Protein AF-A0A2H9MES0-F1 (afdb_monomer)

pLDDT: mean 79.73, std 12.49, range [45.25, 93.44]

Secondary structure (DSSP, 8-state):
---EEETTTTEEE-EEEEGGGTSEEEETTT----EEESTTS-HHHHHHHHHHHHHHH----

Structure (mmCIF, N/CA/C/O backbone):
data_AF-A0A2H9MES0-F1
#
_entry.id   AF-A0A2H9MES0-F1
#
loop_
_atom_site.group_PDB
_atom_site.id
_atom_site.type_symbol
_atom_site.label_atom_id
_atom_site.label_alt_id
_atom_site.label_comp_id
_atom_site.label_asym_id
_atom_site.label_entity_id
_atom_site.label_seq_id
_atom_site.pdbx_PDB_ins_code
_atom_site.Cartn_x
_atom_site.Cartn_y
_atom_site.Cartn_z
_atom_site.occupancy
_atom_site.B_iso_or_equiv
_atom_site.auth_seq_id
_atom_site.auth_comp_id
_atom_site.auth_asym_id
_atom_site.auth_atom_id
_atom_site.pdbx_PDB_model_num
ATOM 1 N N . MET A 1 1 ? 1.11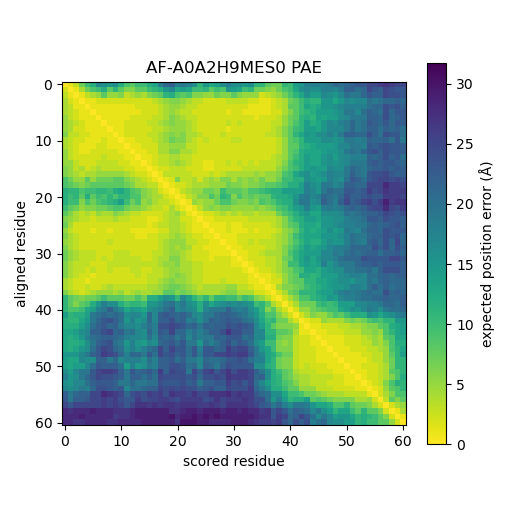0 -10.904 -0.639 1.00 56.25 1 MET A N 1
ATOM 2 C CA . MET A 1 1 ? 1.300 -10.070 -1.847 1.00 56.25 1 MET A CA 1
ATOM 3 C C . MET A 1 1 ? 0.871 -8.688 -1.427 1.00 56.25 1 MET A C 1
ATOM 5 O O . MET A 1 1 ? -0.264 -8.581 -0.997 1.00 56.25 1 MET A O 1
ATOM 9 N N . SER A 1 2 ? 1.750 -7.687 -1.470 1.00 68.31 2 SER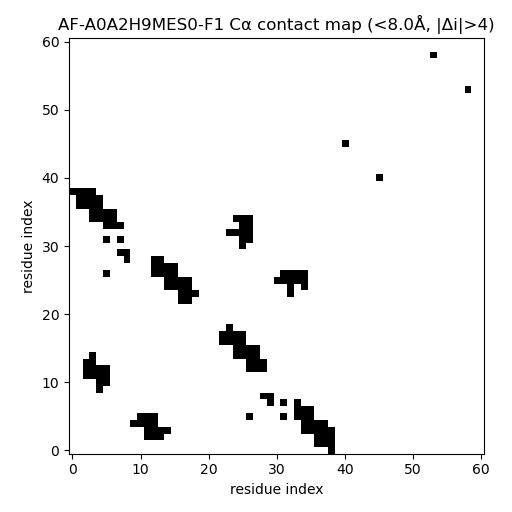 A N 1
ATOM 10 C CA . SER A 1 2 ? 1.398 -6.381 -0.913 1.00 68.31 2 SER A CA 1
ATOM 11 C C . SER A 1 2 ? 0.303 -5.692 -1.694 1.00 68.31 2 SER A C 1
ATOM 13 O O . SER A 1 2 ? 0.489 -5.329 -2.854 1.00 68.31 2 SER A O 1
ATOM 15 N N . GLU A 1 3 ? -0.838 -5.529 -1.031 1.00 84.38 3 GLU A N 1
ATOM 16 C CA . GLU A 1 3 ? -1.988 -4.817 -1.557 1.00 84.38 3 GLU A CA 1
ATOM 17 C C . GLU A 1 3 ? -1.767 -3.310 -1.405 1.00 84.38 3 GLU A C 1
ATOM 19 O O . GLU A 1 3 ? -1.346 -2.818 -0.354 1.00 84.38 3 GLU A O 1
ATOM 24 N N . TRP A 1 4 ? -2.028 -2.568 -2.480 1.00 89.56 4 TRP A N 1
ATOM 25 C CA . TRP A 1 4 ? -1.865 -1.120 -2.526 1.00 89.56 4 TRP A CA 1
ATOM 26 C C . TRP A 1 4 ? -3.190 -0.459 -2.875 1.00 89.56 4 TRP A C 1
ATOM 28 O O . TRP A 1 4 ? -3.822 -0.801 -3.871 1.00 89.56 4 TRP A O 1
ATOM 38 N N . TYR A 1 5 ? -3.588 0.537 -2.093 1.00 90.50 5 TYR A N 1
ATOM 39 C CA . TYR A 1 5 ? -4.763 1.352 -2.366 1.00 90.50 5 TYR A CA 1
ATOM 40 C C . TYR A 1 5 ? -4.357 2.674 -3.015 1.00 90.50 5 TYR A C 1
ATOM 42 O O . TYR A 1 5 ? -3.560 3.434 -2.462 1.00 90.50 5 TYR A O 1
ATOM 50 N N . CYS A 1 6 ? -4.909 2.980 -4.189 1.00 93.25 6 CYS A N 1
ATOM 51 C CA . CYS A 1 6 ? -4.663 4.254 -4.856 1.00 93.25 6 CYS A CA 1
ATOM 52 C C . CYS A 1 6 ? -5.677 5.303 -4.416 1.00 93.25 6 CYS A C 1
ATOM 5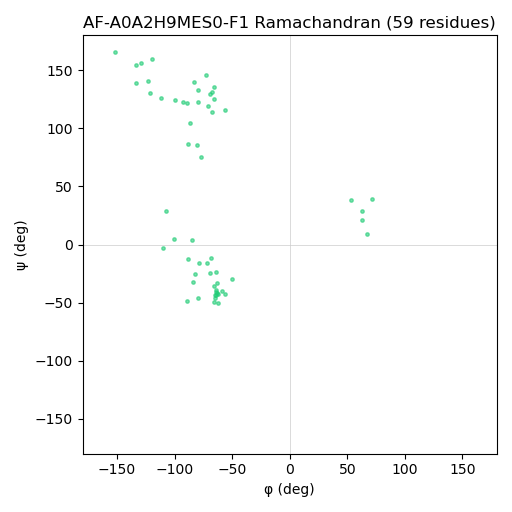4 O O . CYS A 1 6 ? -6.873 5.152 -4.650 1.00 93.25 6 CYS A O 1
ATOM 56 N N . LEU A 1 7 ? -5.197 6.420 -3.869 1.00 89.56 7 LEU A N 1
ATOM 57 C CA . LEU A 1 7 ? -6.059 7.516 -3.415 1.00 89.56 7 LEU A CA 1
ATOM 58 C C . LEU A 1 7 ? -6.741 8.260 -4.575 1.00 89.56 7 LEU A C 1
ATOM 60 O O . LEU A 1 7 ? -7.813 8.834 -4.391 1.00 89.56 7 LEU A O 1
ATOM 64 N N . ASN A 1 8 ? -6.152 8.225 -5.775 1.00 92.69 8 ASN A N 1
ATOM 65 C CA . ASN A 1 8 ? -6.757 8.815 -6.971 1.00 92.69 8 ASN A CA 1
ATOM 66 C C . ASN A 1 8 ? -7.828 7.897 -7.580 1.00 92.69 8 ASN A C 1
ATOM 68 O O . ASN A 1 8 ? -8.917 8.368 -7.893 1.00 92.69 8 ASN A O 1
ATOM 72 N N . CYS A 1 9 ? -7.543 6.597 -7.725 1.00 91.31 9 CYS A N 1
ATOM 73 C CA . CYS A 1 9 ? -8.508 5.634 -8.275 1.00 91.31 9 CYS A CA 1
ATOM 74 C C . CYS A 1 9 ? -9.561 5.186 -7.250 1.00 91.31 9 CYS A C 1
ATOM 76 O O . CYS A 1 9 ? -10.570 4.604 -7.638 1.00 91.31 9 CYS A O 1
ATOM 78 N N . ARG A 1 10 ? -9.311 5.427 -5.956 1.00 92.06 10 ARG A N 1
ATOM 79 C CA . ARG A 1 10 ? -10.135 4.999 -4.817 1.00 92.06 10 ARG A CA 1
ATOM 80 C C . ARG A 1 10 ? -10.438 3.498 -4.805 1.00 92.06 10 ARG A C 1
ATOM 82 O O . ARG A 1 10 ? -11.537 3.074 -4.456 1.00 92.06 10 ARG A O 1
ATOM 89 N N . LYS A 1 11 ? -9.451 2.690 -5.183 1.00 89.88 11 LYS A N 1
ATOM 90 C CA . LYS A 1 11 ? -9.538 1.227 -5.186 1.00 89.88 11 LYS A CA 1
ATOM 91 C C . LYS A 1 11 ? -8.166 0.599 -4.977 1.00 89.88 11 LYS A C 1
ATOM 93 O O . LYS A 1 11 ? -7.142 1.277 -5.109 1.00 89.88 11 LYS A O 1
ATOM 98 N N . VAL A 1 12 ? -8.169 -0.693 -4.666 1.00 91.12 12 VAL A N 1
ATOM 99 C CA . VAL A 1 12 ? -6.957 -1.514 -4.663 1.00 91.12 12 VAL A CA 1
ATOM 100 C C . VAL A 1 12 ? -6.474 -1.654 -6.102 1.00 91.12 12 VAL A C 1
ATOM 102 O O . VAL A 1 12 ? -7.267 -1.920 -7.005 1.00 91.12 12 VAL A O 1
ATOM 105 N N . VAL A 1 13 ? -5.187 -1.411 -6.316 1.00 91.88 13 VAL A N 1
ATOM 106 C CA . VAL A 1 13 ? -4.560 -1.420 -7.636 1.00 91.88 13 VAL A CA 1
ATOM 107 C C . VAL A 1 13 ? -3.259 -2.200 -7.595 1.00 91.88 13 VAL A C 1
ATOM 109 O O . VAL A 1 13 ? -2.571 -2.266 -6.575 1.00 91.88 13 VAL A O 1
ATOM 112 N N . GLU A 1 14 ? -2.872 -2.719 -8.752 1.00 91.56 14 GLU A N 1
ATOM 113 C CA . GLU A 1 14 ? -1.500 -3.145 -8.956 1.00 91.56 14 GLU A CA 1
ATOM 114 C C . GLU A 1 14 ? -0.568 -1.938 -9.095 1.00 91.56 14 GLU A C 1
ATOM 116 O O . GLU A 1 14 ? -0.907 -0.900 -9.680 1.00 91.56 14 GLU A O 1
ATOM 121 N N . THR A 1 15 ? 0.650 -2.103 -8.597 1.00 90.62 15 THR A N 1
ATOM 122 C CA . THR A 1 15 ? 1.688 -1.080 -8.663 1.00 90.62 15 THR A CA 1
ATOM 123 C C . THR A 1 15 ? 2.897 -1.582 -9.437 1.00 90.62 15 THR A C 1
ATOM 125 O O . THR A 1 15 ? 3.087 -2.781 -9.652 1.00 90.62 15 THR A O 1
ATOM 128 N N . TYR A 1 16 ? 3.704 -0.645 -9.914 1.00 89.94 16 TYR A N 1
ATOM 129 C CA . TYR A 1 16 ? 5.025 -0.902 -10.470 1.00 89.94 16 TYR A CA 1
ATOM 130 C C . TYR A 1 16 ? 6.037 0.030 -9.801 1.00 89.94 16 TYR A C 1
ATOM 132 O O . TYR A 1 16 ? 5.667 1.078 -9.269 1.00 89.94 16 TYR A O 1
ATOM 140 N N . MET A 1 17 ? 7.310 -0.359 -9.798 1.00 87.81 17 MET A N 1
ATOM 141 C CA . MET A 1 17 ? 8.382 0.467 -9.242 1.00 87.81 17 MET A CA 1
ATOM 142 C C . MET A 1 17 ? 9.007 1.331 -10.337 1.00 87.81 17 MET A C 1
ATOM 144 O O . MET A 1 17 ? 9.525 0.807 -11.324 1.00 87.81 17 MET A O 1
ATOM 148 N N . GLU A 1 18 ? 9.003 2.653 -10.154 1.00 83.25 18 GLU A N 1
ATOM 149 C CA . GLU A 1 18 ? 9.773 3.562 -11.008 1.00 83.25 18 GLU A CA 1
ATOM 150 C C . GLU A 1 18 ? 11.203 3.715 -10.478 1.00 83.25 18 GLU A C 1
ATOM 152 O O . GLU A 1 18 ? 11.458 4.440 -9.515 1.00 83.25 18 GLU A O 1
ATOM 157 N N . LEU A 1 19 ? 12.161 3.072 -11.153 1.00 80.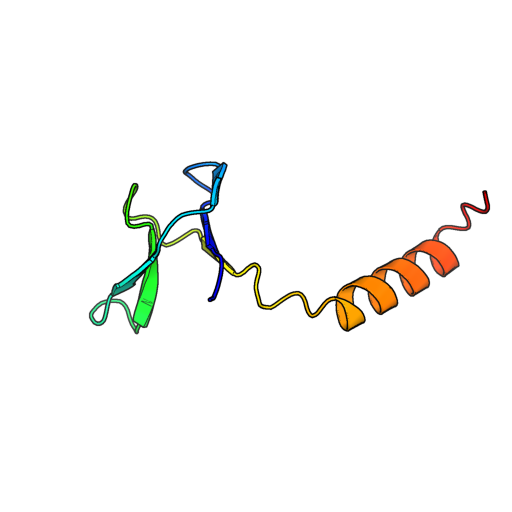06 19 LEU A N 1
ATOM 158 C CA . LEU A 1 19 ? 13.592 3.163 -10.827 1.00 80.06 19 LEU A CA 1
ATOM 159 C C . LEU A 1 19 ? 14.111 4.609 -10.895 1.00 80.06 19 LEU A C 1
ATOM 161 O O . LEU A 1 19 ? 14.848 5.052 -10.020 1.00 80.06 19 LEU A O 1
ATOM 165 N N . PHE A 1 20 ? 13.662 5.376 -11.893 1.00 78.62 20 PHE A N 1
ATOM 166 C CA . PHE A 1 20 ? 14.077 6.768 -12.105 1.00 78.62 20 PHE A CA 1
ATOM 167 C C . PHE A 1 20 ? 13.519 7.753 -11.069 1.00 78.62 20 PHE A C 1
ATOM 169 O O . PHE A 1 20 ? 14.029 8.864 -10.950 1.00 78.62 20 PHE A O 1
ATOM 176 N N . LYS A 1 21 ? 12.498 7.356 -10.300 1.00 71.75 21 LYS A N 1
ATOM 177 C CA . LYS A 1 21 ? 11.903 8.164 -9.224 1.00 71.75 21 LYS A CA 1
ATOM 178 C C . LYS A 1 21 ? 12.259 7.631 -7.836 1.00 71.75 21 LYS A C 1
ATOM 180 O O . LYS A 1 21 ? 11.483 7.783 -6.898 1.00 71.75 21 LYS A O 1
ATOM 185 N N . GLY A 1 22 ? 13.418 6.983 -7.710 1.00 78.62 22 GLY A N 1
ATOM 186 C CA . GLY A 1 22 ? 13.918 6.495 -6.426 1.00 78.62 22 GLY A CA 1
ATOM 187 C C . GLY A 1 22 ? 13.145 5.294 -5.883 1.00 78.62 22 GLY A C 1
ATOM 188 O O . GLY A 1 22 ? 12.911 5.231 -4.683 1.00 78.62 22 GLY A O 1
ATOM 189 N N . PHE A 1 23 ? 12.745 4.354 -6.750 1.00 81.75 23 PHE A N 1
ATOM 190 C CA . PHE A 1 23 ? 11.983 3.151 -6.373 1.00 81.75 23 PHE A CA 1
ATOM 191 C C . PHE A 1 23 ? 10.601 3.453 -5.772 1.00 81.75 23 PHE A C 1
ATOM 193 O O . PHE A 1 23 ? 10.067 2.676 -4.982 1.00 81.75 23 PHE A O 1
ATOM 200 N N . ALA A 1 24 ? 9.987 4.569 -6.169 1.00 85.00 24 ALA A N 1
ATOM 201 C CA . ALA A 1 24 ? 8.642 4.899 -5.728 1.00 85.00 24 ALA A CA 1
ATOM 202 C C . ALA A 1 24 ? 7.606 3.935 -6.350 1.00 85.00 24 ALA A C 1
ATOM 204 O O . ALA A 1 24 ? 7.589 3.759 -7.579 1.00 85.00 24 ALA A O 1
ATOM 205 N N . PRO A 1 25 ? 6.718 3.327 -5.541 1.00 88.25 25 PRO A N 1
ATOM 206 C CA . PRO A 1 25 ? 5.585 2.575 -6.056 1.00 88.25 25 PRO A CA 1
ATOM 207 C C . PRO A 1 25 ? 4.634 3.530 -6.780 1.00 88.25 25 PRO A C 1
ATOM 209 O O . PRO A 1 25 ? 4.337 4.625 -6.298 1.00 88.25 25 PRO A O 1
ATOM 212 N N . THR A 1 26 ? 4.168 3.114 -7.954 1.00 92.06 26 THR A N 1
ATOM 213 C CA . THR A 1 26 ? 3.308 3.914 -8.833 1.00 92.06 26 THR A CA 1
ATOM 214 C C . THR A 1 26 ? 2.134 3.080 -9.330 1.00 92.06 26 THR A C 1
ATOM 216 O O . THR A 1 26 ? 2.279 1.895 -9.626 1.00 92.06 26 THR A O 1
ATOM 219 N N . CYS A 1 27 ? 0.946 3.683 -9.380 1.00 93.44 27 CYS A N 1
ATOM 220 C CA . CYS A 1 27 ? -0.287 3.023 -9.798 1.00 93.44 27 CYS A CA 1
ATOM 221 C C . CYS A 1 27 ? -0.197 2.636 -11.277 1.00 93.44 27 CYS A C 1
ATOM 223 O O . CYS A 1 27 ? 0.001 3.520 -12.111 1.00 93.44 27 CYS A O 1
ATOM 225 N N . LYS A 1 28 ? -0.404 1.357 -11.626 1.00 92.31 28 LYS A N 1
ATOM 226 C CA . LYS A 1 28 ? -0.412 0.917 -13.03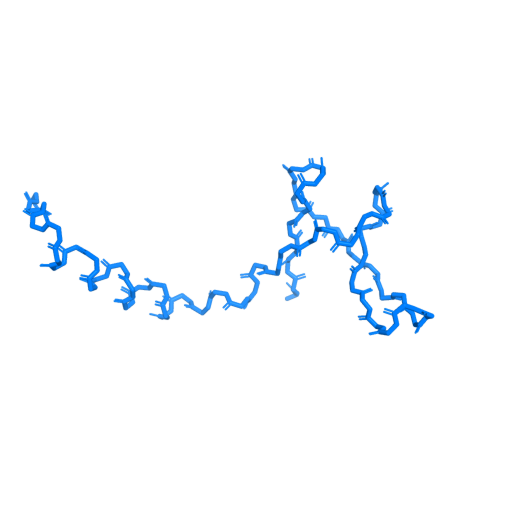7 1.00 92.31 28 LYS A CA 1
ATOM 227 C C . LYS A 1 28 ? -1.548 1.538 -13.857 1.00 92.31 28 LYS A C 1
ATOM 229 O O . LYS A 1 28 ? -1.430 1.625 -15.072 1.00 92.31 28 LYS A O 1
ATOM 234 N N . GLU A 1 29 ? -2.634 1.962 -13.211 1.00 92.19 29 GLU A N 1
ATOM 235 C CA . GLU A 1 29 ? -3.816 2.480 -13.908 1.00 92.19 29 GLU A CA 1
ATOM 236 C C . GLU A 1 29 ? -3.759 3.987 -14.162 1.00 92.19 29 GLU A C 1
ATOM 238 O O . GLU A 1 29 ? -4.018 4.435 -15.274 1.00 92.19 29 GLU A O 1
ATOM 243 N N . CYS A 1 30 ? -3.435 4.784 -13.139 1.00 93.19 30 CYS A N 1
ATOM 244 C CA . CYS A 1 30 ? -3.456 6.248 -13.243 1.00 93.19 30 CYS A CA 1
ATOM 245 C C . CYS A 1 30 ? -2.068 6.898 -13.224 1.00 93.19 30 CYS A C 1
ATOM 247 O O . CYS A 1 30 ? -1.978 8.122 -13.305 1.00 93.19 30 CYS A O 1
ATOM 249 N N . GLY A 1 31 ? -0.993 6.121 -13.053 1.00 89.69 31 GLY A N 1
ATOM 250 C CA . GLY A 1 31 ? 0.381 6.635 -12.994 1.00 89.69 31 GLY A CA 1
ATOM 251 C C . GLY A 1 31 ? 0.684 7.504 -11.768 1.00 89.69 31 GLY A C 1
ATOM 252 O O . GLY A 1 31 ? 1.728 8.148 -11.706 1.00 89.69 31 GLY A O 1
ATOM 253 N N . SER A 1 32 ? -0.223 7.566 -10.787 1.00 90.00 32 SER A N 1
ATOM 254 C CA . SER A 1 32 ? -0.001 8.326 -9.558 1.00 90.00 32 SER A CA 1
ATOM 255 C C . SER A 1 32 ? 0.803 7.521 -8.542 1.00 90.00 32 SER A C 1
ATOM 257 O O . SER A 1 32 ? 0.533 6.341 -8.321 1.00 90.00 32 SER A O 1
ATOM 259 N N . SER A 1 33 ? 1.728 8.188 -7.857 1.00 88.75 33 SER A N 1
ATOM 260 C CA . SER A 1 33 ? 2.450 7.660 -6.694 1.00 88.75 33 SER A CA 1
ATOM 261 C C . SER A 1 33 ? 1.690 7.836 -5.370 1.00 88.75 33 SER A C 1
ATOM 263 O O . SER A 1 33 ? 2.209 7.502 -4.308 1.00 88.75 33 SER A O 1
ATOM 265 N N . ARG A 1 34 ? 0.450 8.356 -5.397 1.00 89.44 34 ARG A N 1
ATOM 266 C CA . ARG A 1 34 ? -0.419 8.479 -4.211 1.00 89.44 34 ARG A CA 1
ATOM 267 C C . ARG A 1 34 ? -1.039 7.130 -3.851 1.00 89.44 34 ARG A C 1
ATOM 269 O O . ARG A 1 34 ? -2.212 6.868 -4.136 1.00 89.44 34 ARG A O 1
ATOM 276 N N . LEU A 1 35 ? -0.218 6.275 -3.258 1.00 89.88 35 LEU A N 1
ATOM 277 C CA . LEU A 1 35 ? -0.548 4.904 -2.906 1.00 89.88 35 LEU A CA 1
ATOM 278 C C . LEU A 1 35 ? -0.346 4.674 -1.410 1.00 89.88 35 LEU A C 1
ATOM 280 O O . LEU A 1 35 ? 0.619 5.158 -0.826 1.00 89.88 35 LEU A O 1
ATOM 284 N N . MET A 1 36 ? -1.252 3.908 -0.813 1.00 87.56 36 MET A N 1
ATOM 285 C CA . MET A 1 36 ? -1.167 3.450 0.568 1.00 87.56 36 MET A CA 1
ATOM 286 C C . MET A 1 36 ? -0.949 1.943 0.561 1.00 87.56 36 MET A C 1
ATOM 288 O O . MET A 1 36 ? -1.701 1.217 -0.091 1.00 87.56 36 MET A O 1
ATOM 292 N N . LYS A 1 37 ? 0.089 1.472 1.247 1.00 86.56 37 LYS A N 1
ATOM 293 C CA . LYS A 1 37 ? 0.344 0.041 1.391 1.00 86.56 37 LYS A CA 1
ATOM 294 C C . LYS A 1 37 ? -0.572 -0.504 2.481 1.00 86.56 37 LYS A C 1
ATOM 296 O O . LYS A 1 37 ? -0.534 -0.012 3.603 1.00 86.56 37 LYS A O 1
ATOM 301 N N . LEU A 1 38 ? -1.393 -1.491 2.147 1.00 77.25 38 LEU A N 1
ATOM 302 C CA . LEU A 1 38 ? -2.326 -2.109 3.094 1.00 77.25 38 LEU A CA 1
ATOM 303 C C . LEU A 1 38 ? -1.640 -3.184 3.953 1.00 77.25 38 LEU A C 1
ATOM 305 O O . LEU A 1 38 ? -2.026 -3.400 5.092 1.00 77.25 38 LEU A O 1
ATOM 309 N N . ASP A 1 39 ? -0.562 -3.776 3.435 1.00 70.00 39 ASP A N 1
ATOM 310 C CA . ASP A 1 39 ? 0.211 -4.858 4.069 1.00 70.00 39 ASP A CA 1
ATOM 311 C C . ASP A 1 39 ? 0.994 -4.437 5.334 1.00 70.00 39 ASP A C 1
ATOM 313 O O . ASP A 1 39 ? 1.544 -5.290 6.025 1.00 70.00 39 ASP A O 1
ATOM 317 N N . GLU A 1 40 ? 1.109 -3.135 5.622 1.00 60.94 40 GLU A N 1
ATOM 318 C CA . GLU A 1 40 ? 1.863 -2.614 6.780 1.00 60.94 40 GLU A CA 1
ATOM 319 C C . GLU A 1 40 ? 0.984 -2.234 7.978 1.00 60.94 40 GLU A C 1
ATOM 321 O O . GLU A 1 40 ? 1.506 -1.778 8.991 1.00 60.94 40 GLU A O 1
ATOM 326 N N . MET A 1 41 ? -0.327 -2.480 7.931 1.00 55.09 41 MET A N 1
ATOM 327 C CA . MET A 1 41 ? -1.116 -2.538 9.162 1.00 55.09 41 MET A CA 1
ATOM 328 C C . MET A 1 41 ? -1.079 -3.967 9.679 1.00 55.09 41 MET A C 1
ATOM 330 O O . MET A 1 41 ? -1.934 -4.790 9.363 1.00 55.09 41 MET A O 1
ATOM 334 N N . ASN A 1 42 ? -0.042 -4.264 10.463 1.00 60.66 42 ASN A N 1
ATOM 335 C CA . ASN A 1 42 ? 0.026 -5.499 11.223 1.00 60.66 42 ASN A CA 1
ATOM 336 C C . ASN A 1 42 ? -1.235 -5.542 12.097 1.00 60.66 42 ASN A C 1
ATOM 338 O O . ASN A 1 42 ? -1.435 -4.662 12.932 1.00 60.66 42 ASN A O 1
ATOM 342 N N . GLU A 1 43 ? -2.116 -6.518 11.873 1.00 63.84 43 GLU A N 1
ATOM 343 C CA . GLU A 1 43 ? -3.424 -6.628 12.543 1.00 63.84 43 GLU A CA 1
ATOM 344 C C . GLU A 1 43 ? -3.296 -6.496 14.071 1.00 63.84 43 GLU A C 1
ATOM 346 O O . GLU A 1 43 ? -4.160 -5.947 14.751 1.00 63.84 43 GLU A O 1
ATOM 351 N N . LYS A 1 44 ? -2.143 -6.918 14.599 1.00 66.69 44 LYS A N 1
ATOM 352 C CA . LYS A 1 44 ? -1.745 -6.745 15.990 1.00 66.69 44 LYS A CA 1
ATOM 353 C C . LYS A 1 44 ? -1.601 -5.276 16.416 1.00 66.69 44 LYS A C 1
ATOM 355 O O . LYS A 1 44 ? -2.207 -4.896 17.410 1.00 66.69 44 LYS A O 1
ATOM 360 N N . GLU A 1 45 ? -0.865 -4.451 15.669 1.00 67.81 45 GLU A N 1
ATOM 361 C CA . GLU A 1 45 ? -0.703 -3.020 15.981 1.00 67.81 45 GLU A CA 1
ATOM 362 C C . GLU A 1 45 ? -2.028 -2.266 15.848 1.00 67.81 45 GLU A C 1
ATOM 364 O O . GLU A 1 45 ? -2.325 -1.380 16.649 1.00 67.81 45 GLU A O 1
ATOM 369 N N . PHE A 1 46 ? -2.864 -2.655 14.882 1.00 74.94 46 PHE A N 1
ATOM 370 C CA . PHE A 1 46 ? -4.206 -2.094 14.753 1.00 74.94 46 PHE A CA 1
ATOM 371 C C . PHE A 1 46 ? -5.091 -2.455 15.951 1.00 74.94 46 PHE A C 1
ATOM 373 O O . PHE A 1 46 ? -5.734 -1.574 16.517 1.00 74.94 46 PHE A O 1
ATOM 380 N N . ASN A 1 47 ? -5.094 -3.719 16.380 1.00 75.75 47 ASN A N 1
ATOM 381 C CA . ASN A 1 47 ? -5.866 -4.154 17.544 1.00 75.75 47 ASN A CA 1
ATOM 382 C C . ASN A 1 47 ? -5.377 -3.495 18.841 1.00 75.75 47 ASN A C 1
ATOM 384 O O . ASN A 1 47 ? -6.202 -3.055 19.636 1.00 75.75 47 ASN A O 1
ATOM 388 N N . GLU A 1 48 ? -4.063 -3.362 19.044 1.00 80.38 48 GLU A N 1
ATOM 389 C CA . GLU A 1 48 ? -3.509 -2.648 20.204 1.00 80.38 48 GLU A CA 1
ATOM 390 C C . GLU A 1 48 ? -3.920 -1.167 20.202 1.00 80.38 48 GLU A C 1
ATOM 392 O O . GLU A 1 48 ? -4.358 -0.646 21.230 1.00 80.38 48 GLU A O 1
ATOM 397 N N . PHE A 1 49 ? -3.886 -0.509 19.039 1.00 76.94 49 PHE A N 1
ATOM 398 C CA . PHE A 1 49 ? -4.349 0.870 18.890 1.00 76.94 49 PHE A CA 1
ATOM 399 C C . PHE A 1 49 ? -5.857 1.021 19.146 1.00 76.94 49 PHE A C 1
ATOM 401 O O . PHE A 1 49 ? -6.275 1.942 19.848 1.00 76.94 49 PHE A O 1
ATOM 408 N N . VAL A 1 50 ? -6.685 0.114 18.617 1.00 79.75 50 VAL A N 1
ATOM 409 C CA . VAL A 1 50 ? -8.142 0.112 18.833 1.00 79.75 50 VAL A CA 1
ATOM 410 C C . VAL A 1 50 ? -8.479 -0.113 20.308 1.00 79.75 50 VAL A C 1
ATOM 412 O O . VAL A 1 50 ? -9.348 0.575 20.842 1.00 79.75 50 VAL A O 1
ATOM 415 N N . GLU A 1 51 ? -7.786 -1.026 20.987 1.00 81.88 51 GLU A N 1
ATOM 416 C CA . GLU A 1 51 ? -7.962 -1.281 22.421 1.00 81.88 51 GLU A CA 1
ATOM 417 C C . GLU A 1 51 ? -7.578 -0.066 23.276 1.00 81.88 51 GLU A C 1
ATOM 419 O O . GLU A 1 51 ? -8.313 0.305 24.194 1.00 81.88 51 GLU A O 1
ATOM 424 N N . GLU A 1 52 ? -6.458 0.598 22.975 1.00 79.94 52 GLU A N 1
ATOM 425 C CA . GLU A 1 52 ? -6.086 1.848 23.648 1.00 79.94 52 GLU A CA 1
ATOM 426 C C . GLU A 1 52 ? -7.087 2.976 23.384 1.00 79.94 52 GLU A C 1
ATOM 428 O O . GLU A 1 52 ? -7.404 3.749 24.294 1.00 79.94 52 GLU A O 1
ATOM 433 N N . PHE A 1 53 ? -7.606 3.071 22.159 1.00 79.25 53 PHE A N 1
ATOM 434 C CA . PHE A 1 53 ? -8.595 4.078 21.797 1.00 79.25 53 PHE A CA 1
ATOM 435 C C . PHE A 1 53 ? -9.911 3.858 22.551 1.00 79.25 53 PHE A C 1
ATOM 437 O O . PHE A 1 53 ? -10.370 4.781 23.220 1.00 79.25 53 PHE A O 1
ATOM 444 N N . LYS A 1 54 ? -10.451 2.628 22.558 1.00 75.69 54 LYS A N 1
ATOM 445 C CA . LYS A 1 54 ? -11.655 2.253 23.328 1.00 75.69 54 LYS A CA 1
ATOM 446 C C . LYS A 1 54 ? -11.503 2.538 24.823 1.00 75.69 54 LYS A C 1
ATOM 448 O O . LYS A 1 54 ? -12.410 3.083 25.447 1.00 75.69 54 LYS A O 1
ATOM 453 N N . LYS A 1 55 ? -10.336 2.228 25.400 1.00 76.19 55 LYS A N 1
ATOM 454 C CA . LYS A 1 55 ? -10.033 2.527 26.811 1.00 76.19 55 LYS A CA 1
ATOM 455 C C . LYS A 1 55 ? -10.019 4.025 27.113 1.00 76.19 55 LYS A C 1
ATOM 457 O O . LYS A 1 55 ? -10.368 4.412 28.224 1.00 76.19 55 LYS A O 1
ATOM 462 N N . LYS A 1 56 ? -9.608 4.864 26.157 1.00 71.19 56 LYS A N 1
ATOM 463 C CA . LYS A 1 56 ? -9.558 6.326 26.320 1.00 71.19 56 LYS A CA 1
ATOM 464 C C . LYS A 1 56 ? -10.891 7.016 26.053 1.00 71.19 56 LYS A C 1
ATOM 4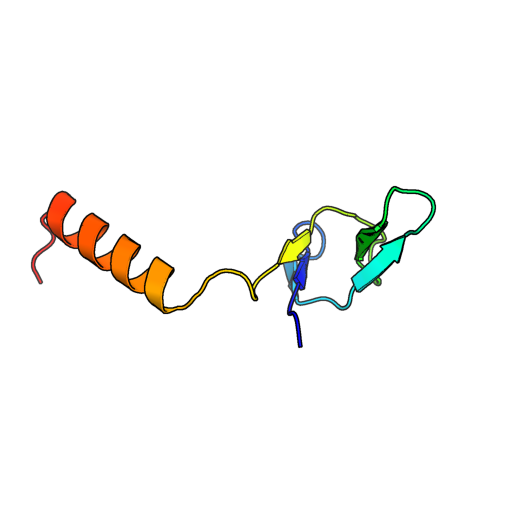66 O O . LYS A 1 56 ? -11.148 8.037 26.684 1.00 71.19 56 LYS A O 1
ATOM 471 N N . THR A 1 57 ? -11.717 6.505 25.141 1.00 68.00 57 THR A N 1
ATOM 472 C CA . THR A 1 57 ? -12.990 7.151 24.782 1.00 68.00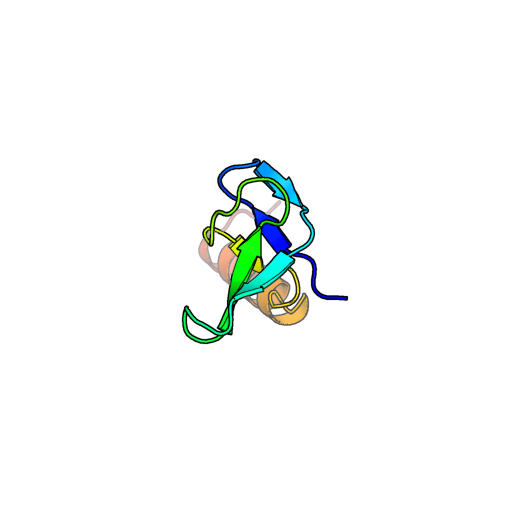 57 THR A CA 1
ATOM 473 C C . THR A 1 57 ? -14.173 6.731 25.645 1.00 68.00 57 THR A C 1
ATOM 475 O O . THR A 1 57 ? -15.178 7.430 25.628 1.00 68.00 57 THR A O 1
ATOM 478 N N . GLY A 1 58 ? -14.067 5.673 26.457 1.00 58.78 58 GLY 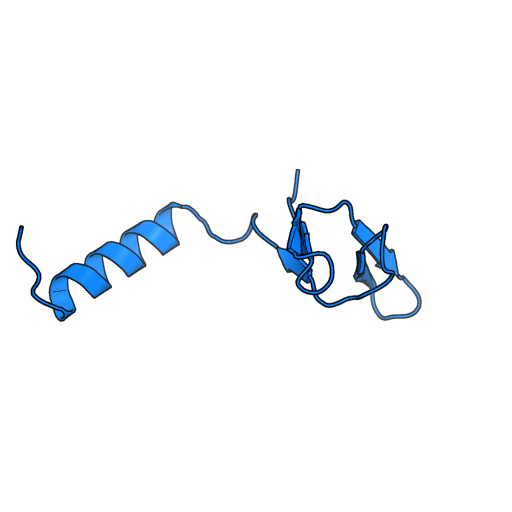A N 1
ATOM 479 C CA . GLY A 1 58 ? -15.101 5.353 27.447 1.00 58.78 58 GLY A CA 1
ATOM 480 C C . GLY A 1 58 ? -16.476 5.029 26.851 1.00 58.78 58 GLY A C 1
ATOM 481 O O . GLY A 1 58 ? -17.471 5.109 27.565 1.00 58.78 58 GLY A O 1
ATOM 482 N N . GLU A 1 59 ? -16.549 4.647 25.574 1.00 52.28 59 GLU A N 1
ATOM 483 C CA . GLU A 1 59 ? -17.732 3.982 25.024 1.00 52.28 59 GLU A CA 1
ATOM 484 C C . GLU A 1 59 ? -17.656 2.503 25.406 1.00 52.28 59 GLU A C 1
ATOM 486 O O . GLU A 1 59 ? -17.080 1.663 24.714 1.00 52.28 59 GLU A O 1
ATOM 491 N N . VAL A 1 60 ? -18.167 2.242 26.609 1.00 51.69 60 VAL A N 1
ATOM 492 C CA . VAL A 1 60 ? -18.666 0.939 27.037 1.00 51.69 60 VAL A CA 1
ATOM 493 C C . VAL A 1 60 ? -19.961 0.701 26.267 1.00 51.69 60 VAL A C 1
ATOM 495 O O . VAL A 1 60 ? -20.905 1.471 26.441 1.00 51.69 60 VAL A O 1
ATOM 498 N N . ASP A 1 61 ? -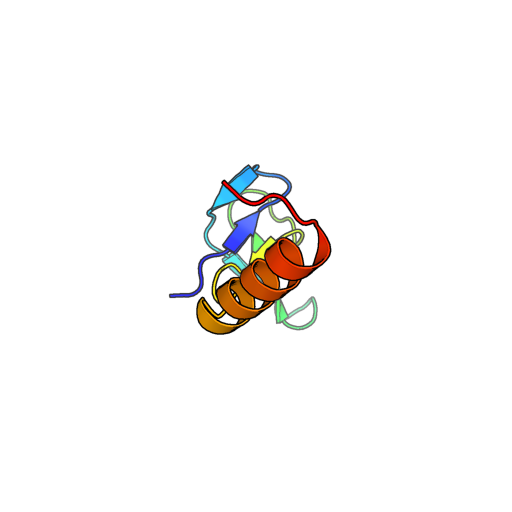19.997 -0.353 25.460 1.00 45.25 61 ASP A N 1
ATOM 499 C CA . ASP A 1 61 ? -21.239 -1.062 25.142 1.00 45.25 61 ASP A CA 1
ATOM 500 C C . ASP A 1 61 ? -21.145 -2.459 25.766 1.00 45.25 61 ASP A C 1
ATOM 502 O O . ASP A 1 61 ? -20.131 -3.155 25.500 1.00 45.25 61 ASP A O 1
#

Mean predicted aligned error: 11.31 Å

Radius of gyration: 16.17 Å; Cα contacts (8 Å, |Δi|>4): 80; chains: 1; bounding box: 35×19×41 Å

Nearest PDB structures (foldseek):
  1gax-assembly2_B  TM=6.177E-01  e=6.684E-01  Thermus thermophilus

Foldseek 3Di:
DWWKAAPVVRGTADWDFDVVVVRQTAGPPPRDSRIDTPVPPPVVVVVVVVVVVCVVVVPDD

Solvent-accessible surface area (backbone atoms only — not comparable to full-atom values): 3768 Å² total; per-residue (Å²): 128,83,48,28,36,27,71,83,79,72,41,78,48,64,67,44,69,37,71,94,64,75,58,39,56,24,32,72,85,79,68,44,60,57,60,44,68,57,67,75,62,49,66,65,63,50,50,53,51,51,53,54,46,46,70,71,68,67,72,80,131

Sequence (61 aa):
MSEWYCLNCRKVVETYMELFKGFAPTCKECGSSRLMKLDEMNEKEFNEFVEEFKKKTGEVD